Protein AF-A0A975MTS1-F1 (afdb_monomer)

Secondary structure (DSSP, 8-state):
--EEEEEEETTEEEEEEE------HHHHHHHHHHHSTT----TT---PPP-HHHHHHHHHHHHHH---HHHHHHHHHSPTTSHHHHHHHHHHHHHHHTTSS-TTTTT----

Solvent-accessible surface area (backbone atoms only — not comparable to full-atom values): 6978 Å² total; per-residue (Å²): 126,63,52,73,48,76,48,75,57,95,91,41,78,44,76,48,71,45,77,82,73,86,73,52,62,65,55,49,43,45,33,43,49,60,71,51,65,90,66,72,82,45,93,91,53,84,78,78,80,85,50,74,66,57,51,50,51,29,52,56,48,32,75,74,73,49,77,60,59,73,51,53,57,51,47,73,75,45,61,92,78,32,74,58,49,51,48,47,53,51,46,51,52,45,36,39,75,69,64,76,41,53,77,65,63,70,66,63,71,87,131

Sequence (111 aa):
MPFISRRVVAGTEQIAVSVEHRFTAEEVVLTVMAVKIPVRPKPGGRVVPLSVSEVRAALVYAARHGLPHHVADRLLVEEPGGPMHLLADWVRSELVRLNVFTCEAMRSKPE

Foldseek 3Di:
DWDWDWDQDPNDIDTDTHDPDDDAPVQLLQLLCVLVVPCPPDVVDDDDADDPVSSVVSVVCCSVPNGDVVLVVVVVPDDCPDSSNVSSVSSSVRCCVNVVDPPVSNPDDDD

Structure (mmCIF, N/CA/C/O backbone):
data_AF-A0A975MTS1-F1
#
_entry.id   AF-A0A975MTS1-F1
#
loop_
_atom_site.group_PDB
_atom_site.id
_atom_site.type_symbol
_atom_site.label_atom_id
_atom_site.label_alt_id
_atom_site.label_comp_id
_atom_site.label_asym_id
_atom_site.label_entity_id
_atom_site.label_seq_id
_atom_site.pdbx_PDB_ins_code
_atom_site.Cartn_x
_atom_site.Cartn_y
_atom_site.Cartn_z
_atom_site.occupancy
_atom_site.B_iso_or_equiv
_atom_site.auth_seq_id
_atom_site.auth_comp_id
_atom_site.auth_asym_id
_atom_site.auth_atom_id
_atom_site.pdbx_PDB_model_num
ATOM 1 N N . MET A 1 1 ? 5.047 4.688 22.806 1.00 42.16 1 MET A N 1
ATOM 2 C CA . MET A 1 1 ? 4.754 3.782 23.943 1.00 42.16 1 MET A CA 1
ATOM 3 C C . MET A 1 1 ? 3.404 3.140 23.676 1.00 42.16 1 MET A C 1
ATOM 5 O O . MET A 1 1 ? 2.496 3.880 23.325 1.00 42.16 1 MET A O 1
ATOM 9 N N . PRO A 1 2 ? 3.236 1.811 23.785 1.00 49.59 2 PRO A N 1
ATOM 10 C CA . PRO A 1 2 ? 1.942 1.197 23.508 1.00 49.59 2 PRO A CA 1
ATOM 11 C C . PRO A 1 2 ? 0.890 1.666 24.523 1.00 49.59 2 PRO A C 1
ATOM 13 O O . PRO A 1 2 ? 1.127 1.614 25.730 1.00 49.59 2 PRO A O 1
ATOM 16 N N . PHE A 1 3 ? -0.272 2.117 24.045 1.00 50.88 3 PHE A N 1
ATOM 17 C CA . PHE A 1 3 ? -1.404 2.448 24.905 1.00 50.88 3 PHE A CA 1
ATOM 18 C C . PHE A 1 3 ? -2.138 1.148 25.226 1.00 50.88 3 PHE A C 1
ATOM 20 O O . PHE A 1 3 ? -2.661 0.475 24.336 1.00 50.88 3 PHE A O 1
ATOM 27 N N . ILE A 1 4 ? -2.136 0.758 26.498 1.00 56.00 4 ILE A N 1
ATOM 28 C CA . ILE A 1 4 ? -2.840 -0.434 26.968 1.00 56.00 4 ILE A CA 1
ATOM 29 C C . ILE A 1 4 ? -4.177 0.029 27.535 1.00 56.00 4 ILE A C 1
ATOM 31 O O . ILE A 1 4 ? -4.214 0.647 28.597 1.00 56.00 4 ILE A O 1
ATOM 35 N N . SER A 1 5 ? -5.277 -0.281 26.850 1.00 59.75 5 SER A N 1
ATOM 36 C CA . SER A 1 5 ? -6.613 -0.146 27.426 1.00 59.75 5 SER A CA 1
ATOM 37 C C . SER A 1 5 ? -7.109 -1.511 27.891 1.00 59.75 5 SER A C 1
ATOM 39 O O . SER A 1 5 ? -6.980 -2.522 27.201 1.00 59.75 5 SER A O 1
ATOM 41 N N . ARG A 1 6 ? -7.634 -1.561 29.114 1.00 72.19 6 ARG A N 1
ATOM 42 C CA . ARG A 1 6 ? -8.218 -2.768 29.702 1.00 72.19 6 ARG A CA 1
ATOM 43 C C . ARG A 1 6 ? -9.706 -2.540 29.878 1.00 72.19 6 ARG A C 1
ATOM 45 O O . ARG A 1 6 ? -10.110 -1.487 30.368 1.00 72.19 6 ARG A O 1
ATOM 52 N N . ARG A 1 7 ? -10.523 -3.515 29.490 1.00 70.94 7 ARG A N 1
ATOM 53 C CA . ARG A 1 7 ? -11.960 -3.511 29.782 1.00 70.94 7 ARG A CA 1
ATOM 54 C C . ARG A 1 7 ? -12.435 -4.910 30.134 1.00 70.94 7 ARG A C 1
ATOM 56 O O . ARG A 1 7 ? -12.016 -5.873 29.505 1.00 70.94 7 ARG A O 1
ATOM 63 N N . VAL A 1 8 ? -13.343 -5.020 31.095 1.00 61.56 8 VAL A N 1
ATOM 64 C CA . VAL A 1 8 ? -13.995 -6.291 31.429 1.00 61.56 8 VAL A CA 1
ATOM 65 C C . VAL A 1 8 ? -15.350 -6.328 30.737 1.00 61.56 8 VAL A C 1
ATOM 67 O O . VAL A 1 8 ? -16.177 -5.441 30.939 1.00 61.56 8 VAL A O 1
ATOM 70 N N . VAL A 1 9 ? -15.574 -7.340 29.902 1.00 68.56 9 VAL A N 1
ATOM 71 C CA . VAL A 1 9 ? -16.842 -7.562 29.198 1.00 68.56 9 VAL A CA 1
ATOM 72 C C . VAL A 1 9 ? -17.318 -8.971 29.531 1.00 68.56 9 VAL A C 1
ATOM 74 O O . VAL A 1 9 ? -16.609 -9.934 29.253 1.00 68.56 9 VAL A O 1
ATOM 77 N N . ALA A 1 10 ? -18.499 -9.093 30.149 1.00 79.50 10 ALA A N 1
ATOM 78 C CA . ALA A 1 10 ? -19.106 -10.376 30.535 1.00 79.50 10 ALA A CA 1
ATOM 79 C C . ALA A 1 10 ? -18.161 -11.305 31.336 1.00 79.50 10 ALA A C 1
ATOM 81 O O . ALA A 1 10 ? -18.040 -12.491 31.045 1.00 79.50 10 ALA A O 1
ATOM 82 N N . GLY A 1 11 ? -17.435 -10.753 32.314 1.00 79.06 11 GLY A N 1
ATOM 83 C CA . GLY A 1 11 ? -16.481 -11.513 33.136 1.00 79.06 11 GLY A CA 1
ATOM 84 C C . GLY A 1 11 ? -15.166 -11.880 32.435 1.00 79.06 11 GLY A C 1
ATOM 85 O O . GLY A 1 11 ? -14.310 -12.502 33.052 1.00 79.06 11 GLY A O 1
ATOM 86 N N . THR A 1 12 ? -14.975 -11.473 31.177 1.00 55.66 12 THR A N 1
ATOM 87 C CA . THR A 1 12 ? -13.727 -11.665 30.427 1.00 55.66 12 THR A CA 1
ATOM 88 C C . THR A 1 12 ? -12.938 -10.359 30.383 1.00 55.66 12 THR A C 1
ATOM 90 O O . THR A 1 12 ? -13.456 -9.331 29.937 1.00 55.66 12 THR A O 1
ATOM 93 N N . GLU A 1 13 ? -11.680 -10.381 30.824 1.00 62.31 13 GLU A N 1
ATOM 94 C CA . GLU A 1 13 ? -10.769 -9.243 30.681 1.00 62.31 13 GLU A CA 1
ATOM 95 C C . GLU A 1 13 ? -10.274 -9.154 29.230 1.00 62.31 13 GLU A C 1
ATOM 97 O O . GLU A 1 13 ? -9.629 -10.060 28.708 1.00 62.31 13 GLU A O 1
ATOM 102 N N . GLN A 1 14 ? -10.598 -8.054 28.557 1.00 47.88 14 GLN A N 1
ATOM 103 C CA . GLN A 1 14 ? -10.090 -7.720 27.234 1.00 47.88 14 GLN A CA 1
ATOM 104 C C . GLN A 1 14 ? -8.986 -6.675 27.384 1.00 47.88 14 GLN A C 1
ATOM 106 O O . GLN A 1 14 ? -9.232 -5.548 27.820 1.00 47.88 14 GLN A O 1
ATOM 111 N N . ILE A 1 15 ? -7.771 -7.050 26.992 1.00 57.06 15 ILE A N 1
ATOM 112 C CA . ILE A 1 15 ? -6.620 -6.152 26.922 1.00 57.06 15 ILE A CA 1
ATOM 113 C C . ILE A 1 15 ? -6.468 -5.719 25.464 1.00 57.06 15 ILE A C 1
ATOM 115 O O . ILE A 1 15 ? -6.151 -6.530 24.596 1.00 57.06 15 ILE A O 1
ATOM 119 N N . ALA A 1 16 ? -6.701 -4.442 25.182 1.00 46.88 16 ALA A N 1
ATOM 120 C CA . ALA A 1 16 ? -6.404 -3.841 23.892 1.00 46.88 16 ALA A CA 1
ATOM 121 C C . ALA A 1 16 ? -5.063 -3.107 23.989 1.00 46.88 16 ALA A C 1
ATOM 123 O O . ALA A 1 16 ? -4.928 -2.098 24.678 1.00 46.88 16 ALA A O 1
ATOM 124 N N . VAL A 1 17 ? -4.055 -3.639 23.301 1.00 45.62 17 VAL A N 1
ATOM 125 C CA . VAL A 1 17 ? -2.735 -3.016 23.177 1.00 45.62 17 VAL A CA 1
ATOM 126 C C . VAL A 1 17 ? -2.696 -2.273 21.846 1.00 45.62 17 VAL A C 1
ATOM 128 O O . VAL A 1 17 ? -2.784 -2.90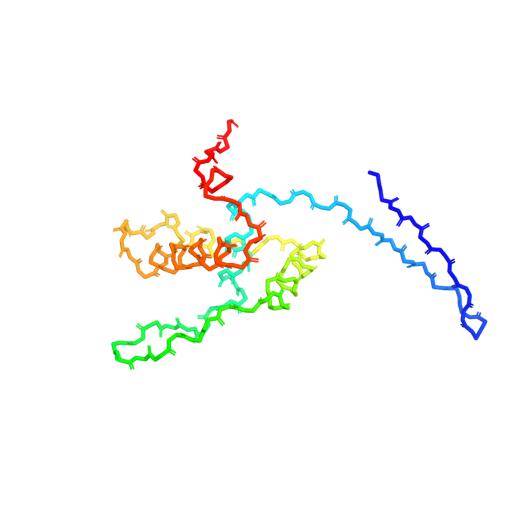0 20.789 1.00 45.62 17 VAL A O 1
ATOM 131 N N . SER A 1 18 ? -2.576 -0.944 21.870 1.00 48.62 18 SER A N 1
ATOM 132 C CA . SER A 1 18 ? -2.274 -0.190 20.657 1.00 48.62 18 SER A CA 1
ATOM 133 C C . SER A 1 18 ? -0.780 -0.313 20.370 1.00 48.62 18 SER A C 1
ATOM 135 O O . SER A 1 18 ? 0.063 0.156 21.135 1.00 48.62 18 SER A O 1
ATOM 137 N N . VAL A 1 19 ? -0.433 -0.959 19.263 1.00 49.81 19 VAL A N 1
ATOM 138 C CA . VAL A 1 19 ? 0.948 -0.989 18.785 1.00 49.81 19 VAL A CA 1
ATOM 139 C C . VAL A 1 19 ? 1.172 0.297 17.996 1.00 49.81 19 VAL A C 1
ATOM 141 O O . VAL A 1 19 ? 0.615 0.467 16.914 1.00 49.81 19 VAL A O 1
ATOM 144 N N . GLU A 1 20 ? 1.954 1.225 18.547 1.00 57.19 20 GLU A N 1
ATOM 145 C CA . GLU A 1 20 ? 2.508 2.328 17.759 1.00 57.19 20 GLU A CA 1
ATOM 146 C C . GLU A 1 20 ? 3.595 1.750 16.850 1.00 57.19 20 GLU A C 1
ATOM 148 O O . GLU A 1 20 ? 4.746 1.605 17.257 1.00 57.19 20 GLU A O 1
ATOM 153 N N . HIS A 1 21 ? 3.215 1.365 15.634 1.00 62.50 21 HIS A N 1
ATOM 154 C CA . HIS A 1 21 ? 4.156 0.940 14.607 1.00 62.50 21 HIS A CA 1
ATOM 155 C C . HIS A 1 21 ? 4.400 2.107 13.651 1.00 62.50 21 HIS A C 1
ATOM 157 O O . HIS A 1 21 ? 3.464 2.611 13.026 1.00 62.50 21 HIS A O 1
ATOM 163 N N . ARG A 1 22 ? 5.650 2.571 13.572 1.00 69.50 22 ARG A N 1
ATOM 164 C CA . ARG A 1 22 ? 6.054 3.610 12.622 1.00 69.50 22 ARG A CA 1
ATOM 165 C C . ARG A 1 22 ? 6.497 2.927 11.339 1.00 69.50 22 ARG A C 1
ATOM 167 O O . ARG A 1 22 ? 7.605 2.416 11.289 1.00 69.50 22 ARG A O 1
ATOM 174 N N . PHE A 1 23 ? 5.622 2.926 10.341 1.00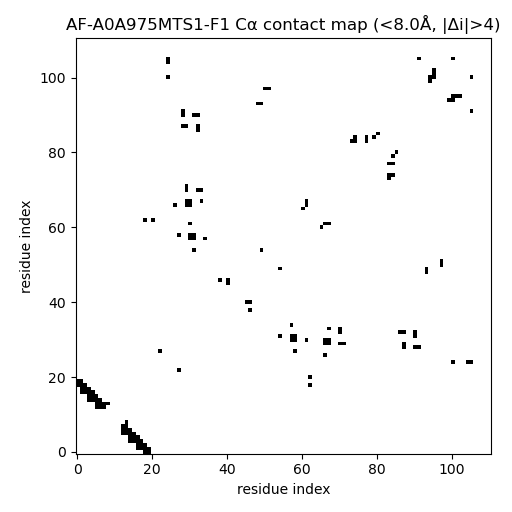 73.75 23 PHE A N 1
ATOM 175 C CA . PHE A 1 23 ? 5.988 2.511 8.993 1.00 73.75 23 PHE A CA 1
ATOM 176 C C . PHE A 1 23 ? 6.688 3.660 8.269 1.00 73.75 23 PHE A C 1
ATOM 178 O O . PHE A 1 23 ? 6.219 4.801 8.295 1.00 73.75 23 PHE A O 1
ATOM 185 N N . THR A 1 24 ? 7.778 3.352 7.583 1.00 82.44 24 THR A N 1
ATOM 186 C CA . THR A 1 24 ? 8.335 4.213 6.540 1.00 82.44 24 THR A CA 1
ATOM 187 C C . THR A 1 24 ? 7.410 4.232 5.320 1.00 82.44 24 THR A C 1
ATOM 189 O O . THR A 1 24 ? 6.577 3.341 5.130 1.00 82.44 24 THR A O 1
ATOM 192 N N . ALA A 1 25 ? 7.558 5.245 4.464 1.00 78.25 25 ALA A N 1
ATOM 193 C CA . ALA A 1 25 ? 6.810 5.340 3.210 1.00 78.25 25 ALA A CA 1
ATOM 194 C C . ALA A 1 25 ? 6.943 4.063 2.360 1.00 78.25 25 ALA A C 1
ATOM 196 O O . ALA A 1 25 ? 5.944 3.535 1.870 1.00 78.25 25 ALA A O 1
ATOM 197 N N . GLU A 1 26 ? 8.162 3.533 2.249 1.00 82.31 26 GLU A N 1
ATOM 198 C CA . GLU A 1 26 ? 8.447 2.342 1.450 1.00 82.31 26 GLU A CA 1
ATOM 199 C C . GLU A 1 26 ? 7.817 1.081 2.062 1.00 82.31 26 GLU A C 1
ATOM 201 O O . GLU A 1 26 ? 7.222 0.277 1.350 1.00 82.31 26 GLU A O 1
ATOM 206 N N . GLU A 1 27 ? 7.832 0.937 3.389 1.00 83.50 27 GLU A N 1
ATOM 207 C CA . GLU A 1 27 ? 7.165 -0.182 4.065 1.00 83.50 27 GLU A CA 1
ATOM 208 C C . GLU A 1 27 ? 5.647 -0.162 3.868 1.00 83.50 27 GLU A C 1
ATOM 210 O O . GLU A 1 27 ? 5.042 -1.222 3.687 1.00 83.50 27 GLU A O 1
ATOM 215 N N . VAL A 1 28 ? 5.019 1.022 3.858 1.00 84.88 28 VAL A N 1
ATOM 216 C CA . VAL A 1 28 ? 3.588 1.135 3.537 1.00 84.88 28 VAL A CA 1
ATOM 217 C C . VAL A 1 28 ? 3.325 0.723 2.093 1.00 84.88 28 VAL A C 1
ATOM 219 O O . VAL A 1 28 ? 2.390 -0.039 1.845 1.00 84.88 28 VAL A O 1
ATOM 222 N N . VAL A 1 29 ? 4.149 1.181 1.147 1.00 86.50 29 VAL A N 1
ATOM 223 C CA . VAL A 1 29 ? 4.025 0.814 -0.271 1.00 86.50 29 VAL A CA 1
ATOM 224 C C . VAL A 1 29 ? 4.131 -0.701 -0.436 1.00 86.50 29 VAL A C 1
ATOM 226 O O . VAL A 1 29 ? 3.205 -1.316 -0.963 1.00 86.50 29 VAL A O 1
ATOM 229 N N . LEU A 1 30 ? 5.181 -1.324 0.102 1.00 87.25 30 LEU A N 1
ATOM 230 C CA . LEU A 1 30 ? 5.398 -2.772 0.036 1.00 87.25 30 LEU A CA 1
ATOM 231 C C . LEU A 1 30 ? 4.261 -3.562 0.697 1.00 87.25 30 LEU A C 1
ATOM 233 O O . LEU A 1 30 ? 3.782 -4.556 0.147 1.00 87.25 30 LEU A O 1
ATOM 237 N N . THR A 1 31 ? 3.782 -3.093 1.848 1.00 87.44 31 THR A N 1
ATOM 238 C CA . THR A 1 31 ? 2.660 -3.703 2.571 1.00 87.44 31 THR A CA 1
ATOM 239 C C . THR A 1 31 ? 1.380 -3.681 1.742 1.00 87.44 31 THR A C 1
ATOM 241 O O . THR A 1 31 ? 0.698 -4.698 1.609 1.00 87.44 31 THR A O 1
ATOM 244 N N . VAL A 1 32 ? 1.050 -2.535 1.144 1.00 87.25 32 VAL A N 1
ATOM 245 C CA . VAL A 1 32 ? -0.154 -2.386 0.319 1.00 87.25 32 VAL A CA 1
ATOM 246 C C . VAL A 1 32 ? -0.028 -3.185 -0.979 1.00 87.25 32 VAL A C 1
ATOM 248 O O . VAL A 1 32 ? -0.985 -3.850 -1.378 1.00 87.25 32 VAL A O 1
ATOM 251 N N . MET A 1 33 ? 1.151 -3.195 -1.606 1.00 85.94 33 MET A N 1
ATOM 252 C CA . MET A 1 33 ? 1.432 -4.017 -2.787 1.00 85.94 33 MET A CA 1
ATOM 253 C C . MET A 1 33 ? 1.202 -5.504 -2.511 1.00 85.94 33 MET A C 1
ATOM 255 O O . MET A 1 33 ? 0.581 -6.181 -3.329 1.00 85.94 33 MET A O 1
ATOM 259 N N . ALA A 1 34 ? 1.635 -6.005 -1.352 1.00 82.75 34 ALA A N 1
ATOM 260 C CA . ALA A 1 34 ? 1.481 -7.410 -0.986 1.00 82.75 34 ALA A CA 1
ATOM 261 C C . ALA A 1 34 ? 0.035 -7.843 -0.740 1.00 82.75 34 ALA A C 1
ATOM 263 O O . ALA A 1 34 ? -0.328 -8.988 -1.000 1.00 82.75 34 ALA A O 1
ATOM 264 N N . VAL A 1 35 ? -0.814 -6.931 -0.270 1.00 77.75 35 VAL A N 1
ATOM 265 C CA . VAL A 1 35 ? -2.249 -7.208 -0.112 1.00 77.75 35 VAL A CA 1
ATOM 266 C C . VAL A 1 35 ? -2.986 -7.066 -1.449 1.00 77.75 35 VAL A C 1
ATOM 268 O O . VAL A 1 35 ? -4.006 -7.719 -1.666 1.00 77.75 35 VAL A O 1
ATOM 271 N N . LYS A 1 36 ? -2.444 -6.283 -2.392 1.00 73.12 36 LYS A N 1
ATOM 272 C CA . LYS A 1 36 ? -3.047 -6.016 -3.706 1.00 73.12 36 LYS A CA 1
ATOM 273 C C . LYS A 1 36 ? -2.520 -6.890 -4.862 1.00 73.12 36 LYS A C 1
ATOM 275 O O . LYS A 1 36 ? -2.781 -6.590 -6.029 1.00 73.12 36 LYS A O 1
ATOM 280 N N . ILE A 1 37 ? -1.846 -8.008 -4.570 1.00 58.44 37 ILE A N 1
ATOM 281 C CA . ILE A 1 37 ? -1.178 -8.871 -5.568 1.00 58.44 37 ILE A CA 1
ATOM 282 C C . ILE A 1 37 ? -2.065 -9.351 -6.753 1.00 58.44 37 ILE A C 1
ATOM 284 O O . ILE A 1 37 ? -1.501 -9.533 -7.836 1.00 58.44 37 ILE A O 1
ATOM 288 N N . PRO A 1 38 ? -3.408 -9.529 -6.690 1.00 52.69 38 PRO A N 1
ATOM 289 C CA . PRO A 1 38 ? -4.132 -10.094 -7.830 1.00 52.69 38 PRO A CA 1
ATOM 290 C C . PRO A 1 38 ? -4.648 -9.065 -8.849 1.00 52.69 38 PRO A C 1
ATOM 292 O O . PRO A 1 38 ? -5.478 -9.419 -9.683 1.00 52.69 38 PRO A O 1
ATOM 295 N N . VAL A 1 39 ? -4.161 -7.819 -8.863 1.00 50.69 39 VAL A N 1
ATOM 296 C CA . VAL A 1 39 ? -4.477 -6.881 -9.955 1.00 50.69 39 VAL A CA 1
ATOM 297 C C . VAL A 1 39 ? -3.291 -6.793 -10.904 1.00 50.69 39 VAL A C 1
ATOM 299 O O . VAL A 1 39 ? -2.635 -5.763 -10.992 1.00 50.69 39 VAL A O 1
ATOM 302 N N . ARG A 1 40 ? -2.998 -7.877 -11.642 1.00 51.88 40 ARG A N 1
ATOM 303 C CA . ARG A 1 40 ? -2.200 -7.737 -12.872 1.00 51.88 40 ARG A CA 1
ATOM 304 C C . ARG A 1 40 ? -2.923 -6.693 -13.727 1.00 51.88 40 ARG A C 1
ATOM 306 O O . ARG A 1 40 ? -4.049 -6.990 -14.144 1.00 51.88 40 ARG A O 1
ATOM 313 N N . PRO A 1 41 ? -2.341 -5.512 -13.998 1.00 53.16 41 PRO A N 1
ATOM 314 C CA . PRO A 1 41 ? -2.923 -4.588 -14.951 1.00 53.16 41 PRO A CA 1
ATOM 315 C C . PRO A 1 41 ? -2.856 -5.291 -16.308 1.00 53.16 41 PRO A C 1
ATOM 317 O O . PRO A 1 41 ? -1.811 -5.359 -16.948 1.00 53.16 41 PRO A O 1
ATOM 320 N N . LYS A 1 42 ? -3.948 -5.939 -16.714 1.00 54.16 42 LYS A N 1
ATOM 321 C CA . LYS A 1 42 ? -4.087 -6.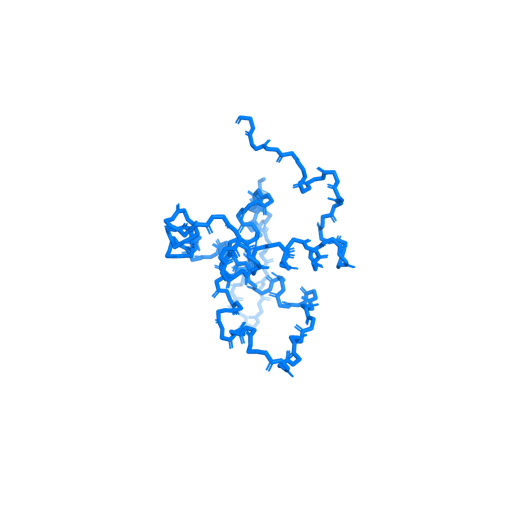417 -18.087 1.00 54.16 42 LYS A CA 1
ATOM 322 C C . LYS A 1 42 ? -4.388 -5.193 -18.952 1.00 54.16 42 LYS A C 1
ATOM 324 O O . LYS A 1 42 ? -5.128 -4.321 -18.487 1.00 54.16 42 LYS A O 1
ATOM 329 N N . PRO A 1 43 ? -3.880 -5.117 -20.192 1.00 51.91 43 PRO A N 1
ATOM 330 C CA . PRO A 1 43 ? -4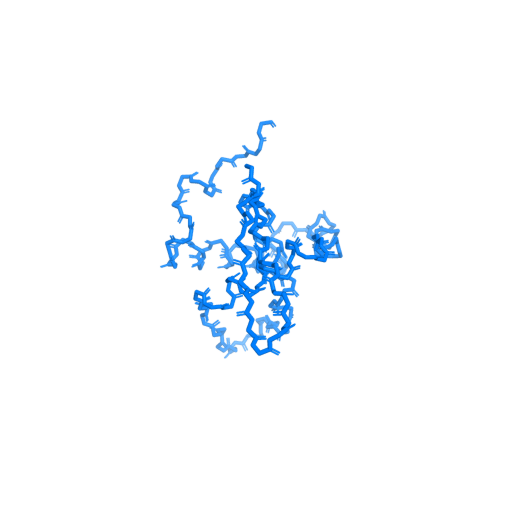.302 -4.082 -21.129 1.00 51.91 43 PRO A CA 1
ATOM 331 C C . PRO A 1 43 ? -5.839 -4.028 -21.195 1.00 51.91 43 PRO A C 1
ATOM 333 O O . PRO A 1 43 ? -6.482 -5.047 -21.440 1.00 51.91 43 PRO A O 1
ATOM 336 N N . GLY A 1 44 ? -6.430 -2.868 -20.886 1.00 60.16 44 GLY A N 1
ATOM 337 C CA . GLY A 1 44 ? -7.887 -2.664 -20.846 1.00 60.16 44 GLY A CA 1
ATOM 338 C C . GLY A 1 44 ? -8.601 -3.064 -19.542 1.00 60.16 44 GLY A C 1
ATOM 339 O O . GLY A 1 44 ? -9.808 -2.858 -19.423 1.00 60.16 44 GLY A O 1
ATOM 340 N N . GLY A 1 45 ? -7.894 -3.600 -18.544 1.00 61.06 45 GLY A N 1
ATOM 341 C CA . GLY A 1 45 ? -8.460 -3.898 -17.228 1.00 61.06 45 GLY A CA 1
ATOM 342 C C . GLY A 1 45 ? -8.599 -2.639 -16.371 1.00 61.06 45 GLY A C 1
ATOM 343 O O . GLY A 1 45 ? -7.622 -1.928 -16.145 1.00 61.06 45 GLY A O 1
ATOM 344 N N . ARG A 1 46 ? -9.801 -2.365 -15.847 1.00 62.09 46 ARG A N 1
ATOM 345 C CA . ARG A 1 46 ? -9.988 -1.307 -14.841 1.00 62.09 46 ARG A CA 1
ATOM 346 C C . ARG A 1 46 ? -9.308 -1.720 -13.535 1.00 62.09 46 ARG A C 1
ATOM 348 O O . ARG A 1 46 ? -9.742 -2.667 -12.884 1.00 62.09 46 ARG A O 1
ATOM 355 N N . VAL A 1 47 ? -8.269 -0.988 -13.139 1.00 69.31 47 VAL A N 1
ATOM 356 C CA . VAL A 1 47 ? -7.697 -1.090 -11.792 1.00 69.31 47 VAL A CA 1
ATOM 357 C C . VAL A 1 47 ? -8.627 -0.342 -10.843 1.00 69.31 47 VAL A C 1
ATOM 359 O O . VAL A 1 47 ? -8.801 0.869 -10.965 1.00 69.31 47 VAL A O 1
ATOM 362 N N . VAL A 1 48 ? -9.255 -1.066 -9.917 1.00 76.25 48 VAL A N 1
ATOM 363 C CA . VAL A 1 48 ? -10.103 -0.449 -8.890 1.00 76.25 48 VAL A CA 1
ATOM 364 C C . VAL A 1 48 ? -9.217 0.413 -7.975 1.00 76.25 48 VAL A C 1
ATOM 366 O O . VAL A 1 48 ? -8.177 -0.089 -7.525 1.00 76.25 48 VAL A O 1
ATOM 369 N N . PRO A 1 49 ? -9.582 1.684 -7.712 1.00 81.19 49 PRO A N 1
ATOM 370 C CA . PRO A 1 49 ? -8.855 2.545 -6.780 1.00 81.19 49 PRO A CA 1
ATOM 371 C C . PRO A 1 49 ? -8.741 1.920 -5.387 1.00 81.19 49 PRO A C 1
ATOM 373 O O . PRO A 1 49 ? -9.636 1.197 -4.958 1.00 81.19 49 PRO A O 1
ATOM 376 N N . LEU A 1 50 ? -7.653 2.207 -4.675 1.00 83.44 50 LEU A N 1
ATOM 377 C CA . LEU A 1 50 ? -7.507 1.852 -3.264 1.00 83.44 50 LEU A CA 1
ATOM 378 C C . LEU A 1 50 ? -8.481 2.661 -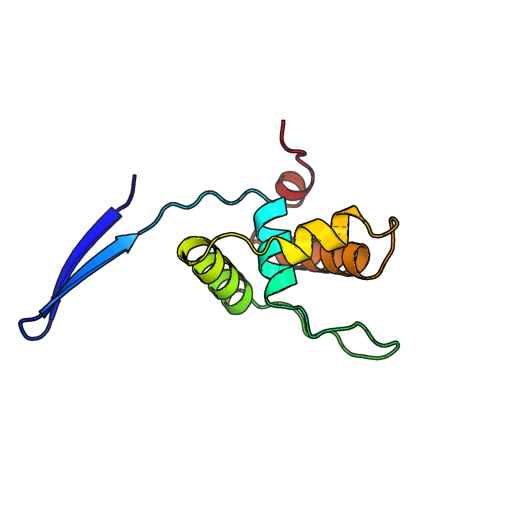2.401 1.00 83.44 50 LEU A C 1
ATOM 380 O O . LEU A 1 50 ? -8.728 3.851 -2.620 1.00 83.44 50 LEU A O 1
ATOM 384 N N . SER A 1 51 ? -8.992 2.016 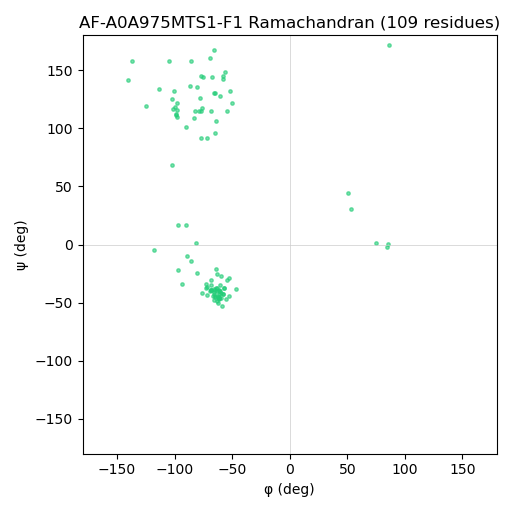-1.364 1.00 85.38 51 SER A N 1
ATOM 385 C CA . SER A 1 51 ? -9.774 2.635 -0.301 1.00 85.38 51 SER A CA 1
ATOM 386 C C . SER A 1 51 ? -8.953 2.782 0.982 1.00 85.38 51 SER A C 1
ATOM 388 O O . SER A 1 51 ? -7.987 2.058 1.229 1.00 85.38 51 SER A O 1
ATOM 390 N N . VAL A 1 52 ? -9.366 3.712 1.848 1.00 82.44 52 VAL A N 1
ATOM 391 C CA . VAL A 1 52 ? -8.724 3.919 3.159 1.00 82.44 52 VAL A CA 1
ATOM 392 C C . VAL A 1 52 ? -8.801 2.657 4.028 1.00 82.44 52 VAL A C 1
ATOM 394 O O . VAL A 1 52 ? -7.871 2.367 4.782 1.00 82.44 52 VAL A O 1
ATOM 397 N N . SER A 1 53 ? -9.894 1.892 3.937 1.00 81.81 53 SER A N 1
ATOM 398 C CA . SER A 1 53 ? -10.076 0.663 4.716 1.00 81.81 53 SER A CA 1
ATOM 399 C C . SER A 1 53 ? -9.118 -0.444 4.282 1.00 81.81 53 SER A C 1
ATOM 401 O O . SER A 1 53 ? -8.576 -1.124 5.150 1.00 81.81 53 SER A O 1
ATOM 403 N N . GLU A 1 54 ? -8.852 -0.590 2.983 1.00 85.50 54 GLU A N 1
ATOM 404 C CA . GLU A 1 54 ? -7.869 -1.552 2.466 1.00 85.50 54 GLU A CA 1
ATOM 405 C C . GLU A 1 54 ? -6.452 -1.204 2.919 1.00 85.50 54 GLU A C 1
ATOM 407 O O . GLU A 1 54 ? -5.738 -2.072 3.420 1.00 85.50 54 GLU A O 1
ATOM 412 N N . VAL A 1 55 ? -6.068 0.075 2.827 1.00 85.00 55 VAL A N 1
ATOM 413 C CA . VAL A 1 55 ? -4.758 0.538 3.310 1.00 85.00 55 VAL A CA 1
ATOM 414 C C . VAL A 1 55 ? -4.620 0.265 4.808 1.00 85.00 55 VAL A C 1
ATOM 416 O O . VAL A 1 55 ? -3.623 -0.301 5.251 1.00 85.00 55 VAL A O 1
ATOM 419 N N . ARG A 1 56 ? -5.646 0.590 5.604 1.00 81.75 56 ARG A N 1
ATOM 420 C CA . ARG A 1 56 ? -5.636 0.326 7.048 1.00 81.75 56 ARG A CA 1
ATOM 421 C C . ARG A 1 56 ? -5.539 -1.167 7.358 1.00 81.75 56 ARG A C 1
ATOM 423 O O . ARG A 1 56 ? -4.778 -1.544 8.244 1.00 81.75 56 ARG A O 1
ATOM 430 N N . ALA A 1 57 ? -6.299 -2.008 6.660 1.00 84.50 57 ALA A N 1
ATOM 431 C CA . ALA A 1 57 ? -6.272 -3.453 6.860 1.00 84.50 57 ALA A CA 1
ATOM 432 C C . ALA A 1 57 ? -4.884 -4.032 6.555 1.00 84.50 57 ALA A C 1
ATOM 434 O O . ALA A 1 57 ? -4.372 -4.824 7.345 1.00 84.50 57 ALA A O 1
ATOM 435 N N . ALA A 1 58 ? -4.250 -3.576 5.470 1.00 85.50 58 ALA A N 1
ATOM 436 C CA . ALA A 1 58 ? -2.901 -3.984 5.101 1.00 85.50 58 ALA A CA 1
ATOM 437 C C . ALA A 1 58 ? -1.872 -3.599 6.177 1.00 85.50 58 ALA A C 1
ATOM 439 O O . ALA A 1 58 ? -1.086 -4.438 6.612 1.00 85.50 58 ALA A O 1
ATOM 440 N N . LEU A 1 59 ? -1.932 -2.365 6.683 1.00 83.44 59 LEU A N 1
ATOM 441 C CA . LEU A 1 59 ? -1.028 -1.890 7.735 1.00 83.44 59 LEU A CA 1
ATOM 442 C C . LEU A 1 59 ? -1.230 -2.618 9.067 1.00 83.44 59 LEU A C 1
ATOM 444 O O . LEU A 1 59 ? -0.260 -2.979 9.729 1.00 83.44 59 LEU A O 1
ATOM 448 N N . VAL A 1 60 ? -2.479 -2.882 9.456 1.00 84.38 60 VAL A N 1
ATOM 449 C CA . VAL A 1 60 ? -2.779 -3.671 10.663 1.00 84.38 60 VAL A CA 1
ATOM 450 C C . VAL A 1 60 ? -2.260 -5.099 10.522 1.00 84.38 60 VAL A C 1
ATOM 452 O O . VAL A 1 60 ? -1.738 -5.652 11.490 1.00 84.38 60 VAL A O 1
ATOM 455 N N . TYR A 1 61 ? -2.388 -5.694 9.337 1.00 84.25 61 TYR A N 1
ATOM 456 C CA . TYR A 1 61 ? -1.838 -7.015 9.063 1.00 84.25 61 TYR A CA 1
ATOM 457 C C . TYR A 1 61 ? -0.310 -7.013 9.203 1.00 84.25 61 TYR A C 1
ATOM 459 O O . TYR A 1 61 ? 0.225 -7.810 9.972 1.00 84.25 61 TYR A O 1
ATOM 467 N N . ALA A 1 62 ? 0.388 -6.074 8.557 1.00 84.06 62 ALA A N 1
ATOM 468 C CA . ALA A 1 62 ? 1.844 -5.968 8.656 1.00 84.06 62 ALA A CA 1
ATOM 469 C C . ALA A 1 62 ? 2.323 -5.718 10.094 1.00 84.06 62 ALA A C 1
ATOM 471 O O . ALA A 1 62 ? 3.271 -6.353 10.546 1.00 84.06 62 ALA A O 1
ATOM 472 N N . ALA A 1 63 ? 1.624 -4.878 10.862 1.00 78.75 63 ALA A N 1
ATOM 473 C CA . ALA A 1 63 ? 1.971 -4.622 12.261 1.00 78.75 63 ALA A CA 1
ATOM 474 C C . ALA A 1 63 ? 1.856 -5.875 13.152 1.00 78.75 63 ALA A C 1
ATOM 476 O O . ALA A 1 63 ? 2.504 -5.949 14.194 1.00 78.75 63 ALA A O 1
ATOM 477 N N . ARG A 1 64 ? 1.021 -6.850 12.769 1.00 79.62 64 ARG A N 1
ATOM 478 C CA . ARG A 1 64 ? 0.808 -8.103 13.514 1.00 79.62 64 ARG A CA 1
ATOM 479 C C . ARG A 1 64 ? 1.692 -9.250 13.041 1.00 79.62 64 ARG A C 1
ATOM 481 O O . ARG A 1 64 ? 2.050 -10.099 13.850 1.00 79.62 64 ARG A O 1
ATOM 488 N N . HIS A 1 65 ? 1.987 -9.298 11.746 1.00 81.38 65 HIS A N 1
ATOM 489 C CA . HIS A 1 65 ? 2.592 -10.463 11.096 1.00 81.38 65 HIS A CA 1
ATOM 490 C C . HIS A 1 65 ? 3.972 -10.185 10.487 1.00 81.38 65 HIS A C 1
ATOM 492 O O . HIS A 1 65 ? 4.621 -11.119 10.024 1.00 81.38 65 HIS A O 1
ATOM 498 N N . GLY A 1 66 ? 4.437 -8.935 10.514 1.00 78.44 66 GLY A N 1
ATOM 499 C CA . GLY A 1 66 ? 5.667 -8.509 9.854 1.00 78.44 66 GLY A CA 1
ATOM 500 C C . GLY A 1 66 ? 5.456 -8.130 8.387 1.00 78.44 66 GLY A C 1
ATOM 501 O O . GLY A 1 66 ? 4.375 -8.301 7.815 1.00 78.44 66 GLY A O 1
ATOM 502 N N . LEU A 1 67 ? 6.507 -7.573 7.785 1.00 78.56 67 LEU A N 1
ATOM 503 C CA . LEU A 1 67 ? 6.474 -7.094 6.408 1.00 78.56 67 LEU A CA 1
ATOM 504 C C . LEU A 1 67 ? 6.575 -8.252 5.397 1.00 78.56 67 LEU A C 1
ATOM 506 O O . LEU A 1 67 ? 7.299 -9.225 5.612 1.00 78.56 67 LEU A O 1
ATOM 510 N N . PRO A 1 68 ? 5.885 -8.151 4.254 1.00 75.44 68 PRO A N 1
ATOM 511 C CA . PRO A 1 68 ? 5.912 -9.170 3.213 1.00 75.44 68 PRO A CA 1
ATOM 512 C C . PRO A 1 68 ? 7.207 -9.101 2.379 1.00 75.44 68 PRO A C 1
ATOM 514 O O . PRO A 1 68 ? 7.266 -8.424 1.354 1.00 75.44 68 PRO A O 1
ATOM 517 N N . HIS A 1 69 ? 8.235 -9.853 2.788 1.00 78.75 69 HIS A N 1
ATOM 518 C CA . HIS A 1 69 ? 9.570 -9.858 2.155 1.00 78.75 69 HIS A CA 1
ATOM 519 C C . HIS A 1 69 ? 9.568 -10.212 0.658 1.00 78.75 69 HIS A C 1
ATOM 521 O O . HIS A 1 69 ? 10.260 -9.580 -0.132 1.00 78.75 69 HIS A O 1
ATOM 527 N N . HIS A 1 70 ? 8.709 -11.143 0.237 1.00 81.56 70 HIS A N 1
ATOM 528 C CA . HIS A 1 70 ? 8.634 -11.604 -1.154 1.00 81.56 70 HIS A CA 1
ATOM 529 C C . HIS A 1 70 ? 8.301 -10.496 -2.173 1.00 81.56 70 HIS A C 1
ATOM 531 O O . HIS A 1 70 ? 8.667 -10.608 -3.342 1.00 81.56 70 HIS A O 1
ATOM 537 N N . VAL A 1 71 ? 7.591 -9.438 -1.761 1.00 82.00 71 VAL A N 1
ATOM 538 C CA . VAL A 1 71 ? 7.301 -8.288 -2.635 1.00 82.00 71 VAL A CA 1
ATOM 539 C C . VAL A 1 71 ? 8.529 -7.404 -2.793 1.00 82.00 71 VAL A C 1
ATOM 541 O O . VAL A 1 71 ? 8.813 -6.972 -3.908 1.00 82.00 71 VAL A O 1
ATOM 544 N N . ALA A 1 72 ? 9.261 -7.175 -1.701 1.00 81.44 72 ALA A N 1
ATOM 545 C CA . ALA A 1 72 ? 10.495 -6.399 -1.714 1.00 81.44 72 ALA A CA 1
ATOM 546 C C . ALA A 1 72 ? 11.561 -7.086 -2.576 1.00 81.44 72 ALA A C 1
ATOM 548 O O . ALA A 1 72 ? 12.104 -6.462 -3.484 1.00 81.44 72 ALA A O 1
ATOM 549 N N . ASP A 1 73 ? 11.774 -8.389 -2.372 1.00 85.12 73 ASP A N 1
ATOM 550 C CA . ASP A 1 73 ? 12.745 -9.174 -3.140 1.00 85.12 73 ASP A CA 1
ATOM 551 C C . ASP A 1 73 ? 12.435 -9.125 -4.638 1.00 85.12 73 ASP A C 1
ATOM 553 O O . ASP A 1 73 ? 13.325 -8.929 -5.463 1.00 85.12 73 ASP A O 1
ATOM 557 N N . ARG A 1 74 ? 11.151 -9.242 -4.999 1.00 82.94 74 ARG A N 1
ATOM 558 C CA . ARG A 1 74 ? 10.712 -9.189 -6.394 1.00 82.94 74 ARG A CA 1
ATOM 559 C C . ARG A 1 74 ? 10.888 -7.805 -7.016 1.00 82.94 74 ARG A C 1
ATOM 561 O O . ARG A 1 74 ? 11.254 -7.728 -8.181 1.00 82.94 74 ARG A O 1
ATOM 568 N N . LEU A 1 75 ? 10.624 -6.732 -6.270 1.00 83.69 75 LEU A N 1
ATOM 569 C CA . LEU A 1 75 ? 10.816 -5.363 -6.750 1.00 83.69 75 LEU A CA 1
ATOM 570 C C . LEU A 1 75 ? 12.303 -5.054 -6.992 1.00 83.69 75 LEU A C 1
ATOM 572 O O . LEU A 1 75 ? 12.630 -4.393 -7.972 1.00 83.69 75 LEU A O 1
ATOM 576 N N . LEU A 1 76 ? 13.193 -5.558 -6.130 1.00 86.25 76 LEU A N 1
ATOM 577 C CA . LEU A 1 76 ? 14.639 -5.327 -6.219 1.00 86.25 76 LEU A CA 1
ATOM 578 C C . LEU A 1 76 ? 15.295 -5.995 -7.433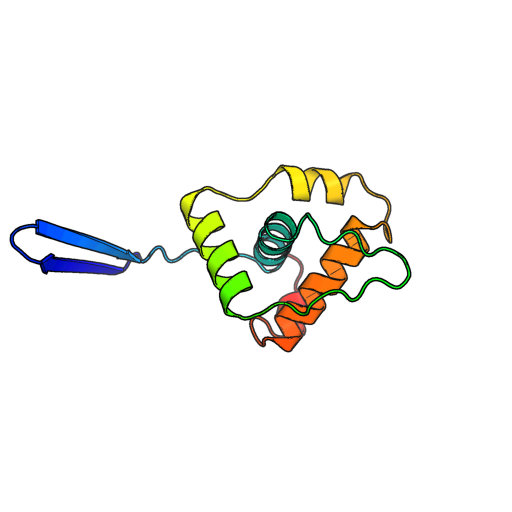 1.00 86.25 76 LEU A C 1
ATOM 580 O O . LEU A 1 76 ? 16.249 -5.449 -7.980 1.00 86.25 76 LEU A O 1
ATOM 584 N N . VAL A 1 77 ? 14.814 -7.173 -7.837 1.00 88.25 77 VAL A N 1
ATOM 585 C CA . VAL A 1 77 ? 15.369 -7.917 -8.985 1.00 88.25 77 VAL A CA 1
ATOM 586 C C . VAL A 1 77 ? 14.721 -7.550 -10.319 1.00 88.25 77 VAL A C 1
ATOM 588 O O . VAL A 1 77 ? 15.182 -7.998 -11.366 1.00 88.25 77 VAL A O 1
ATOM 591 N N . GLU A 1 78 ? 13.625 -6.794 -10.298 1.00 85.19 78 GLU A N 1
ATOM 592 C CA . GLU A 1 78 ? 12.913 -6.399 -11.506 1.00 85.19 78 GLU A CA 1
ATOM 593 C C . GLU A 1 78 ? 13.505 -5.118 -12.099 1.00 85.19 78 GLU A C 1
ATOM 595 O O . GLU A 1 78 ? 13.769 -4.152 -11.383 1.00 85.19 78 GLU A O 1
ATOM 600 N N . GLU A 1 79 ? 13.678 -5.101 -13.421 1.00 86.69 79 GLU A N 1
ATOM 601 C CA . GLU A 1 79 ? 14.179 -3.930 -14.140 1.00 86.69 79 GLU A CA 1
ATOM 602 C C . GLU A 1 79 ? 13.285 -2.696 -13.908 1.00 86.69 79 GLU A C 1
ATOM 604 O O . GLU A 1 79 ? 12.051 -2.824 -13.875 1.00 86.69 79 GLU A O 1
ATOM 609 N N . PRO A 1 80 ? 13.869 -1.486 -13.795 1.00 84.25 80 PRO A N 1
ATOM 610 C CA . PRO A 1 80 ? 13.104 -0.251 -13.676 1.00 84.25 80 PRO A CA 1
ATOM 611 C C . PRO A 1 80 ? 12.045 -0.118 -14.779 1.00 84.25 80 PRO A C 1
ATOM 613 O O . PRO A 1 80 ? 12.320 -0.311 -15.962 1.00 84.25 80 PRO A O 1
ATOM 616 N N . GLY A 1 81 ? 10.817 0.227 -14.388 1.00 78.94 81 GLY A N 1
ATOM 617 C CA . GLY A 1 81 ? 9.670 0.306 -15.303 1.00 78.94 81 GLY A CA 1
ATOM 618 C C . GLY A 1 81 ? 8.942 -1.023 -15.537 1.00 78.94 81 GLY A C 1
ATOM 619 O O . GLY A 1 81 ? 7.951 -1.055 -16.268 1.00 78.94 81 GLY A O 1
ATOM 620 N N . GLY A 1 82 ? 9.382 -2.110 -14.898 1.00 83.44 82 GLY A N 1
ATOM 621 C CA . GLY A 1 82 ? 8.653 -3.371 -14.885 1.00 83.44 82 GLY A CA 1
ATOM 622 C C . GLY A 1 82 ? 7.305 -3.304 -14.135 1.00 83.44 82 GLY A C 1
ATOM 623 O O . GLY A 1 82 ? 7.021 -2.339 -13.416 1.00 83.44 82 GLY A O 1
ATOM 624 N N . PRO A 1 83 ? 6.439 -4.327 -14.286 1.00 83.12 83 PRO A N 1
ATOM 625 C CA . PRO A 1 83 ? 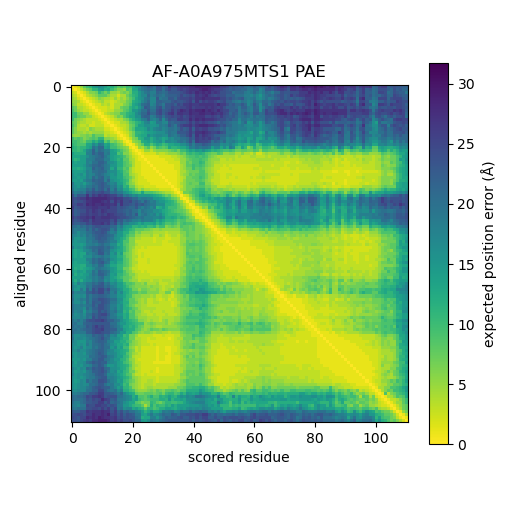5.138 -4.417 -13.616 1.00 83.12 83 PRO A CA 1
ATOM 626 C C . PRO A 1 83 ? 5.112 -4.114 -12.107 1.00 83.12 83 PRO A C 1
ATOM 628 O O . PRO A 1 83 ? 4.150 -3.511 -11.635 1.00 83.12 83 PRO A O 1
ATOM 631 N N . MET A 1 84 ? 6.121 -4.529 -11.342 1.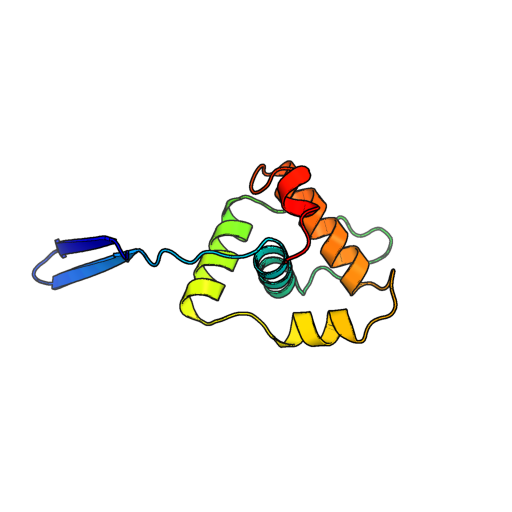00 84.94 84 MET A N 1
ATOM 632 C CA . MET A 1 84 ? 6.237 -4.276 -9.903 1.00 84.94 84 MET A CA 1
ATOM 633 C C . MET A 1 84 ? 6.576 -2.818 -9.611 1.00 84.94 84 MET A C 1
ATOM 635 O O . MET A 1 84 ? 6.009 -2.251 -8.679 1.00 84.94 84 MET A O 1
ATOM 639 N N . HIS A 1 85 ? 7.422 -2.189 -10.431 1.00 85.31 85 HIS A N 1
ATOM 640 C CA . HIS A 1 85 ? 7.708 -0.753 -10.336 1.00 85.31 85 HIS A CA 1
ATOM 641 C C . HIS A 1 85 ? 6.471 0.077 -10.684 1.00 85.31 85 HIS A C 1
ATOM 643 O O . HIS A 1 85 ? 6.092 0.965 -9.926 1.00 85.31 85 HIS A O 1
ATOM 649 N N . LEU A 1 86 ? 5.761 -0.285 -11.758 1.00 84.06 86 LEU A N 1
ATOM 650 C CA . LEU A 1 86 ? 4.495 0.353 -12.134 1.00 84.06 86 LEU A CA 1
ATOM 651 C C . LEU A 1 86 ? 3.424 0.193 -11.048 1.00 84.06 86 LEU A C 1
ATOM 653 O O . LEU A 1 86 ? 2.664 1.124 -10.776 1.00 84.06 86 LEU A O 1
ATOM 657 N N . LEU A 1 87 ? 3.361 -0.978 -10.408 1.00 83.75 87 LEU A N 1
ATOM 658 C CA . LEU A 1 87 ? 2.475 -1.210 -9.272 1.00 83.75 87 LEU A CA 1
ATOM 659 C C . LEU A 1 87 ? 2.876 -0.348 -8.068 1.00 83.75 87 LEU A C 1
ATOM 661 O O . LEU A 1 87 ? 1.995 0.226 -7.430 1.00 83.75 87 LEU A O 1
ATOM 665 N N . ALA A 1 88 ? 4.171 -0.228 -7.771 1.00 86.69 88 ALA A N 1
ATOM 666 C CA . ALA A 1 88 ? 4.670 0.614 -6.687 1.00 86.69 88 ALA A CA 1
ATOM 667 C C . ALA A 1 88 ? 4.313 2.090 -6.916 1.00 86.69 88 ALA A C 1
ATOM 669 O O . ALA A 1 88 ? 3.774 2.740 -6.021 1.00 86.69 88 ALA A O 1
ATOM 670 N N . ASP A 1 89 ? 4.518 2.605 -8.128 1.00 86.56 89 ASP A N 1
ATOM 671 C CA . ASP A 1 89 ? 4.186 3.988 -8.487 1.00 86.56 89 ASP A CA 1
ATOM 672 C C . ASP A 1 89 ? 2.681 4.259 -8.440 1.00 86.56 89 ASP A C 1
ATOM 674 O O . ASP A 1 89 ? 2.229 5.302 -7.952 1.00 86.56 89 ASP A O 1
ATOM 678 N N . TRP A 1 90 ? 1.885 3.288 -8.886 1.00 87.00 90 TRP A N 1
ATOM 679 C CA . TRP A 1 90 ? 0.436 3.344 -8.761 1.00 87.00 90 TRP A CA 1
ATOM 680 C C . TRP A 1 90 ? -0.002 3.384 -7.286 1.00 87.00 90 TRP A C 1
ATOM 682 O O . TRP A 1 90 ? -0.809 4.234 -6.909 1.00 87.00 90 TRP A O 1
ATOM 692 N N . VAL A 1 91 ? 0.571 2.532 -6.424 1.00 87.00 91 VAL A N 1
ATOM 693 C CA . VAL A 1 91 ? 0.291 2.533 -4.977 1.00 87.00 91 VAL A CA 1
ATOM 694 C C . VAL A 1 91 ? 0.696 3.862 -4.336 1.00 87.00 91 VAL A C 1
ATOM 696 O O . VAL A 1 91 ? -0.100 4.432 -3.591 1.00 87.00 91 VAL A O 1
ATOM 699 N N . ARG A 1 92 ? 1.880 4.402 -4.652 1.00 87.06 92 ARG A N 1
ATOM 700 C CA . ARG A 1 92 ? 2.330 5.722 -4.165 1.00 87.06 92 ARG A CA 1
ATOM 701 C C . ARG A 1 92 ? 1.327 6.820 -4.519 1.00 87.06 92 ARG A C 1
ATOM 703 O O . ARG A 1 92 ? 0.930 7.598 -3.652 1.00 87.06 92 ARG A O 1
ATOM 710 N N . SER A 1 93 ? 0.864 6.840 -5.768 1.00 84.38 93 SER A N 1
ATOM 711 C CA . SER A 1 93 ? -0.120 7.817 -6.254 1.00 84.38 93 SER A CA 1
ATOM 712 C C . SER A 1 93 ? -1.447 7.728 -5.495 1.00 84.38 93 SER A C 1
ATOM 714 O O . SER A 1 93 ? -2.041 8.744 -5.138 1.00 84.38 93 SER A O 1
ATOM 716 N N . GLU A 1 94 ? -1.897 6.515 -5.187 1.00 86.50 94 GLU A N 1
ATOM 717 C CA . GLU A 1 94 ? -3.134 6.296 -4.440 1.00 86.50 94 GLU A CA 1
ATOM 718 C C . GLU A 1 94 ? -3.021 6.663 -2.964 1.00 86.50 94 GLU A C 1
ATOM 720 O O . GLU A 1 94 ? -3.965 7.210 -2.399 1.00 86.50 94 GLU A O 1
ATOM 725 N N . LEU A 1 95 ? -1.874 6.409 -2.333 1.00 84.81 95 LEU A N 1
ATOM 726 C CA . LEU A 1 95 ? -1.632 6.823 -0.951 1.00 84.81 95 LEU A CA 1
ATOM 727 C C . LEU A 1 95 ? -1.644 8.349 -0.810 1.00 84.81 95 LEU A C 1
ATOM 729 O O . LEU A 1 95 ? -2.187 8.864 0.168 1.00 84.81 95 LEU A O 1
ATOM 733 N N . VAL A 1 96 ? -1.117 9.063 -1.810 1.00 82.81 96 VAL A N 1
ATOM 734 C CA . VAL A 1 96 ? -1.239 10.523 -1.909 1.00 82.81 96 VAL A CA 1
ATOM 735 C C . VAL A 1 96 ? -2.695 10.932 -2.135 1.00 82.81 96 VAL A C 1
ATOM 737 O O . VAL A 1 96 ? -3.205 11.779 -1.407 1.00 82.81 96 VAL A O 1
ATOM 740 N N . ARG A 1 97 ? -3.409 10.302 -3.081 1.00 85.75 97 ARG A N 1
ATOM 741 C CA . ARG A 1 97 ? -4.834 10.593 -3.346 1.00 85.75 97 ARG A CA 1
ATOM 742 C C . ARG A 1 97 ? -5.708 10.406 -2.102 1.00 85.75 97 ARG A C 1
ATOM 744 O O . ARG A 1 97 ? -6.662 11.153 -1.896 1.00 85.75 97 ARG A O 1
ATOM 751 N N . LEU A 1 98 ? -5.404 9.400 -1.287 1.00 82.94 98 LEU A N 1
ATOM 752 C CA . LEU A 1 98 ? -6.108 9.095 -0.042 1.00 82.94 98 LEU A CA 1
ATOM 753 C C . LEU A 1 98 ? -5.654 9.963 1.144 1.00 82.94 98 LEU A C 1
ATOM 755 O O . LEU A 1 98 ? -6.173 9.777 2.243 1.00 82.94 98 LEU A O 1
ATOM 759 N N . ASN A 1 99 ? -4.712 10.893 0.943 1.00 79.44 99 ASN A N 1
ATOM 760 C CA . ASN A 1 99 ? -4.085 11.704 1.990 1.00 79.44 99 ASN A CA 1
ATOM 761 C C . ASN A 1 99 ? -3.489 10.867 3.138 1.00 79.44 99 ASN A C 1
ATOM 763 O O . ASN A 1 99 ? -3.448 11.313 4.283 1.00 79.44 99 ASN A O 1
ATOM 767 N N . VAL A 1 100 ? -3.030 9.645 2.846 1.00 74.38 100 VAL A N 1
ATOM 768 C CA . VAL A 1 100 ? -2.278 8.825 3.812 1.00 74.38 100 VAL A CA 1
ATOM 769 C C . VAL A 1 100 ? -0.873 9.400 3.987 1.00 74.38 100 VAL A C 1
ATOM 771 O O . VAL A 1 100 ? -0.333 9.399 5.089 1.00 74.38 100 VAL A O 1
ATOM 774 N N . PHE A 1 101 ? -0.317 9.949 2.908 1.00 71.56 101 PHE A N 1
ATOM 775 C CA . PHE A 1 101 ? 0.931 10.698 2.901 1.00 71.56 101 PHE A CA 1
ATOM 776 C C . PHE A 1 101 ? 0.803 11.949 2.035 1.00 71.56 101 PHE A C 1
ATOM 778 O O . PHE A 1 101 ? -0.021 12.008 1.123 1.00 71.56 101 PHE A O 1
ATOM 785 N N . THR A 1 102 ? 1.661 12.934 2.290 1.00 64.81 102 THR A N 1
ATOM 786 C CA . THR A 1 102 ? 1.855 14.077 1.394 1.00 64.81 102 THR A CA 1
ATOM 787 C C . THR A 1 102 ? 2.885 13.737 0.311 1.00 64.81 102 THR A C 1
ATOM 789 O O . THR A 1 102 ? 3.729 12.857 0.490 1.00 64.81 102 THR A O 1
ATOM 792 N N . CYS A 1 103 ? 2.854 14.454 -0.818 1.00 59.31 103 CYS A N 1
ATOM 793 C CA . CYS A 1 103 ? 3.836 14.289 -1.900 1.00 59.31 103 CYS A CA 1
ATOM 794 C C . CYS A 1 103 ? 5.292 14.435 -1.426 1.00 59.31 103 CYS A C 1
ATOM 796 O O . CYS A 1 103 ? 6.181 13.816 -2.001 1.00 59.31 103 CYS A O 1
ATOM 798 N N . GLU A 1 104 ? 5.539 15.249 -0.398 1.00 60.84 104 GLU A N 1
ATOM 799 C CA . GLU A 1 104 ? 6.868 15.442 0.194 1.00 60.84 104 GLU A CA 1
ATOM 800 C C . GLU A 1 104 ? 7.315 14.216 0.995 1.00 60.84 104 GLU A C 1
ATOM 802 O O . GLU A 1 104 ? 8.429 13.738 0.798 1.00 60.84 104 GLU A O 1
ATOM 807 N N . ALA A 1 105 ? 6.417 13.634 1.799 1.00 60.47 105 ALA A N 1
ATOM 808 C CA . ALA A 1 105 ? 6.689 12.421 2.571 1.00 60.47 105 ALA A CA 1
ATOM 809 C C . ALA A 1 105 ? 6.972 11.185 1.691 1.00 60.47 105 ALA A C 1
ATOM 811 O O . ALA A 1 105 ? 7.593 10.229 2.147 1.00 60.47 105 ALA A O 1
ATOM 812 N N . MET A 1 106 ? 6.537 11.204 0.424 1.00 64.94 106 MET A N 1
ATOM 813 C CA . MET A 1 106 ? 6.836 10.167 -0.575 1.00 64.94 106 MET A CA 1
ATOM 814 C C . MET A 1 106 ? 8.170 10.365 -1.312 1.00 64.94 106 MET A C 1
ATOM 816 O O . MET A 1 106 ? 8.620 9.451 -1.997 1.00 64.94 106 MET A O 1
ATOM 820 N N . ARG A 1 107 ? 8.797 11.547 -1.219 1.00 58.31 107 ARG A N 1
ATOM 821 C CA . ARG A 1 107 ? 10.075 11.861 -1.893 1.00 58.31 107 ARG A CA 1
ATOM 822 C C . ARG A 1 107 ? 11.291 11.687 -0.994 1.00 58.31 107 ARG A C 1
ATOM 824 O O . ARG A 1 107 ? 12.402 11.547 -1.501 1.00 58.31 107 ARG A O 1
ATOM 831 N N . SER A 1 108 ? 11.096 11.727 0.318 1.00 48.19 108 SER A N 1
ATOM 832 C CA . SER A 1 108 ? 12.150 11.508 1.302 1.00 48.19 108 SER A CA 1
ATOM 833 C C . SER A 1 108 ? 12.680 10.076 1.196 1.00 48.19 108 SER A C 1
ATOM 835 O O . SER A 1 108 ? 12.008 9.126 1.597 1.00 48.19 108 SER A O 1
ATOM 837 N N . LYS A 1 109 ? 13.890 9.926 0.641 1.00 38.53 109 LYS A N 1
ATOM 838 C CA . LYS A 1 109 ? 14.694 8.709 0.810 1.00 38.53 109 LYS A CA 1
ATOM 839 C C . LYS A 1 109 ? 14.936 8.486 2.310 1.00 38.53 109 LYS A C 1
ATOM 841 O O . LYS A 1 109 ? 15.086 9.478 3.025 1.00 38.53 109 LYS A O 1
ATOM 846 N N . PRO A 1 110 ? 14.986 7.231 2.784 1.00 42.22 110 PRO A N 1
ATOM 847 C CA . PRO A 1 110 ? 15.526 6.968 4.109 1.00 42.22 110 PRO A CA 1
ATOM 848 C C . PRO A 1 110 ? 16.992 7.433 4.128 1.00 42.22 110 PRO A C 1
ATOM 850 O O . PRO A 1 110 ? 17.744 7.111 3.203 1.00 42.22 110 PRO A O 1
ATOM 853 N N . GLU A 1 111 ? 17.338 8.257 5.119 1.00 37.19 111 GLU A N 1
ATOM 854 C CA . GLU A 1 111 ? 18.725 8.603 5.470 1.00 37.19 111 GLU A CA 1
ATOM 855 C C . GLU A 1 111 ? 19.489 7.381 5.992 1.00 37.19 111 GLU A C 1
ATOM 857 O O . GLU A 1 111 ? 18.856 6.529 6.663 1.00 37.19 111 GLU A O 1
#

Radius of gyration: 16.85 Å; Cα contacts (8 Å, |Δi|>4): 83; chains: 1; bounding box: 38×27×54 Å

Mean predicted aligned error: 10.83 Å

pLDDT: mean 72.83, std 14.23, range [37.19, 88.25]

Nearest PDB structures (foldseek):
  7ewr-assembly1_B  TM=1.944E-01  e=4.152E+00  Homo sapiens
  7ewl-assembly1_B  TM=2.218E-01  e=8.076E+00  Homo sapiens